Protein AF-O29737-F1 (afdb_monomer_lite)

Structure (mmCIF, N/CA/C/O backbone):
data_AF-O29737-F1
#
_entry.id   AF-O29737-F1
#
loop_
_atom_site.group_PDB
_atom_site.id
_atom_site.type_symbol
_atom_site.label_atom_id
_atom_site.label_alt_id
_atom_site.label_comp_id
_atom_site.label_asym_id
_atom_site.label_entity_id
_atom_site.label_seq_id
_atom_site.pdbx_PDB_ins_code
_atom_site.Cartn_x
_atom_site.Cartn_y
_atom_site.Cartn_z
_atom_site.occupancy
_atom_site.B_iso_or_equiv
_atom_site.auth_seq_id
_atom_site.auth_comp_id
_atom_site.auth_asym_id
_atom_site.auth_atom_id
_atom_site.pdbx_PDB_model_num
ATOM 1 N N . MET A 1 1 ? 21.926 26.097 -19.456 1.00 53.97 1 MET A N 1
ATOM 2 C CA . MET A 1 1 ? 20.798 25.223 -19.829 1.00 53.97 1 MET A CA 1
ATOM 3 C C . MET A 1 1 ? 20.930 24.004 -18.945 1.00 53.97 1 MET A C 1
ATOM 5 O O . MET A 1 1 ? 22.000 23.401 -18.976 1.00 53.97 1 MET A O 1
ATOM 9 N N . ASP A 1 2 ? 19.961 23.747 -18.070 1.00 65.62 2 ASP A N 1
ATOM 10 C CA . ASP A 1 2 ? 20.121 22.738 -17.022 1.00 65.62 2 ASP A CA 1
ATOM 11 C C . ASP A 1 2 ? 20.380 21.370 -17.647 1.00 65.62 2 ASP A C 1
ATOM 13 O O . ASP A 1 2 ? 19.587 20.861 -18.438 1.00 65.62 2 ASP A O 1
ATOM 17 N N . LYS A 1 3 ? 21.533 20.786 -17.317 1.00 85.12 3 LYS A N 1
ATOM 18 C CA . LYS A 1 3 ? 21.949 19.459 -17.779 1.00 85.12 3 LYS A CA 1
ATOM 19 C C . LYS A 1 3 ? 21.189 18.349 -17.045 1.00 85.12 3 LYS A C 1
ATOM 21 O O . LYS A 1 3 ? 21.749 17.279 -16.876 1.00 85.12 3 LYS A O 1
ATOM 26 N N . VAL A 1 4 ? 19.969 18.589 -16.560 1.00 89.25 4 VAL A N 1
ATOM 27 C CA . VAL A 1 4 ? 19.235 17.639 -15.714 1.00 89.25 4 VAL A CA 1
ATOM 28 C C . VAL A 1 4 ? 17.898 17.280 -16.356 1.00 89.25 4 VAL A C 1
ATOM 30 O O . VAL A 1 4 ? 17.121 18.163 -16.705 1.00 89.25 4 VAL A O 1
ATOM 33 N N . SER A 1 5 ? 17.633 15.986 -16.530 1.00 91.00 5 SER A N 1
ATOM 34 C CA . SER A 1 5 ? 16.359 15.440 -17.011 1.00 91.00 5 SER A CA 1
ATOM 35 C C . SER A 1 5 ? 15.707 14.621 -15.903 1.00 91.00 5 SER A C 1
ATOM 37 O O . SER A 1 5 ? 16.343 13.727 -15.354 1.00 91.00 5 SER A O 1
ATOM 39 N N . TYR A 1 6 ? 14.446 14.905 -15.589 1.00 90.94 6 TYR A N 1
ATOM 40 C CA . TYR A 1 6 ? 13.673 14.161 -14.592 1.00 90.94 6 TYR A CA 1
ATOM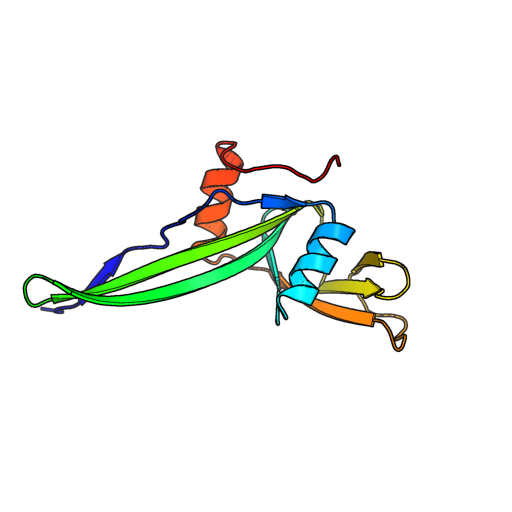 41 C C . TYR A 1 6 ? 12.648 13.268 -15.286 1.00 90.94 6 TYR A C 1
ATOM 43 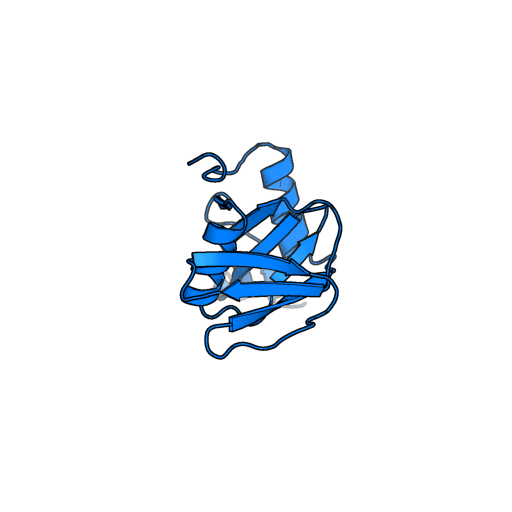O O . TYR A 1 6 ? 11.905 13.731 -16.152 1.00 90.94 6 TYR A O 1
ATOM 51 N N . ILE A 1 7 ? 12.600 11.999 -14.897 1.00 90.25 7 ILE A N 1
ATOM 52 C CA . ILE A 1 7 ? 11.677 10.996 -15.425 1.00 90.25 7 ILE A CA 1
ATOM 53 C C . ILE A 1 7 ? 10.957 10.354 -14.240 1.00 90.25 7 ILE A C 1
ATOM 55 O O . ILE A 1 7 ? 11.600 9.880 -13.312 1.00 90.25 7 ILE A O 1
ATOM 59 N N . GLY A 1 8 ? 9.627 10.306 -14.273 1.00 89.25 8 GLY A N 1
ATOM 60 C CA . GLY A 1 8 ? 8.837 9.578 -13.279 1.00 89.25 8 GLY A CA 1
ATOM 61 C C . GLY A 1 8 ? 7.657 10.364 -12.697 1.00 89.25 8 GLY A C 1
ATOM 62 O O . GLY A 1 8 ? 7.387 11.490 -13.132 1.00 89.25 8 GLY A O 1
ATOM 63 N N . PRO A 1 9 ? 6.919 9.754 -11.750 1.00 93.62 9 PRO A N 1
ATOM 64 C CA . PRO A 1 9 ? 7.166 8.419 -11.193 1.00 93.62 9 PRO A CA 1
ATOM 65 C C . PRO A 1 9 ? 6.849 7.293 -12.194 1.00 93.62 9 PRO A C 1
ATOM 67 O O . PRO A 1 9 ? 5.827 7.321 -12.889 1.00 93.62 9 PRO A O 1
ATOM 70 N N . VAL A 1 10 ? 7.742 6.308 -12.279 1.00 93.94 10 VAL A N 1
ATOM 71 C CA . VAL A 1 10 ? 7.554 5.055 -13.027 1.00 93.94 10 VAL A CA 1
ATOM 72 C C . VAL A 1 10 ? 7.164 3.964 -12.037 1.00 93.94 10 VAL A C 1
ATOM 74 O O . VAL A 1 10 ? 7.744 3.901 -10.965 1.00 93.94 10 VAL A O 1
ATOM 77 N N . ILE A 1 11 ? 6.198 3.115 -12.377 1.00 94.75 11 ILE A N 1
ATOM 78 C CA . ILE A 1 11 ? 5.802 1.971 -11.545 1.00 94.75 11 ILE A CA 1
ATOM 79 C C . ILE A 1 11 ? 6.388 0.709 -12.171 1.00 94.75 11 ILE A C 1
ATOM 81 O O . ILE A 1 11 ? 6.172 0.495 -13.366 1.00 94.75 11 ILE A O 1
ATOM 85 N N . LEU A 1 12 ? 7.132 -0.079 -11.391 1.00 92.81 12 LEU A N 1
ATOM 86 C CA . LEU A 1 12 ? 7.679 -1.357 -11.853 1.00 92.81 12 LEU A CA 1
ATOM 87 C C . LEU A 1 12 ? 6.622 -2.456 -11.911 1.00 92.81 12 LEU A C 1
ATOM 89 O O . LEU A 1 12 ? 6.490 -3.106 -12.945 1.00 92.81 12 LEU A O 1
ATOM 93 N N . ASP A 1 13 ? 5.861 -2.611 -10.830 1.00 93.75 13 ASP A N 1
ATOM 94 C CA . ASP A 1 13 ? 4.925 -3.716 -10.644 1.00 93.75 13 ASP A CA 1
ATOM 95 C C . ASP A 1 13 ? 3.506 -3.228 -10.349 1.00 93.75 13 ASP A C 1
ATOM 97 O O . ASP A 1 13 ? 3.288 -2.134 -9.828 1.00 93.75 13 ASP A O 1
ATOM 101 N N . GLU A 1 14 ? 2.519 -4.056 -10.690 1.00 96.19 14 GLU A N 1
ATOM 102 C CA . GLU A 1 14 ? 1.119 -3.761 -10.388 1.00 96.19 14 GLU A CA 1
ATOM 103 C C . GLU A 1 14 ? 0.892 -3.638 -8.872 1.00 96.19 14 GLU A C 1
ATOM 105 O O . GLU A 1 14 ? 1.351 -4.519 -8.133 1.00 96.19 14 GLU A O 1
ATOM 110 N N . PRO A 1 15 ? 0.126 -2.625 -8.417 1.00 97.56 15 PRO A N 1
ATOM 111 C CA . PRO A 1 15 ? -0.273 -2.490 -7.027 1.00 97.56 15 PRO A CA 1
ATOM 112 C C . PRO A 1 15 ? -0.969 -3.742 -6.508 1.00 97.56 15 PRO A C 1
ATOM 114 O O . PRO A 1 15 ? -1.778 -4.352 -7.211 1.00 97.56 15 PRO A O 1
ATOM 117 N N . GLU A 1 16 ? -0.690 -4.096 -5.260 1.00 98.06 16 GLU A N 1
ATOM 118 C CA . GLU A 1 16 ? -1.289 -5.260 -4.608 1.00 98.06 16 GLU A CA 1
ATOM 119 C C . GLU A 1 16 ? -2.329 -4.827 -3.564 1.00 98.06 16 GLU A C 1
ATOM 121 O O . GLU A 1 16 ? -2.028 -4.076 -2.638 1.00 98.06 16 GLU A O 1
ATOM 126 N N . GLU A 1 17 ? -3.575 -5.278 -3.709 1.00 98.38 17 GLU A N 1
ATOM 127 C CA . GLU A 1 17 ? -4.648 -5.030 -2.744 1.00 98.38 17 GLU A CA 1
ATOM 128 C C . GLU A 1 17 ? -4.716 -6.149 -1.706 1.00 98.38 17 GLU A C 1
ATOM 130 O O . GLU A 1 17 ? -4.846 -7.323 -2.058 1.00 98.38 17 GLU A O 1
ATOM 135 N N . PHE A 1 18 ? -4.751 -5.777 -0.429 1.00 98.25 18 PHE A N 1
ATOM 136 C CA . PHE A 1 18 ? -4.882 -6.704 0.690 1.00 98.25 18 PHE A CA 1
ATOM 137 C C . PHE A 1 18 ? -6.049 -6.343 1.615 1.00 98.25 18 PHE A C 1
ATOM 139 O O . PHE A 1 18 ? -6.517 -5.199 1.670 1.00 98.25 18 PHE A O 1
ATOM 146 N N . SER A 1 19 ? -6.504 -7.334 2.388 1.00 97.56 19 SER A N 1
ATOM 147 C CA . SER A 1 19 ? -7.378 -7.086 3.538 1.00 97.56 19 SER A CA 1
ATOM 148 C C . SER A 1 19 ? -6.631 -6.245 4.583 1.00 97.56 19 SER A C 1
ATOM 150 O O . SER A 1 19 ? -5.402 -6.205 4.586 1.00 97.56 19 SER A O 1
ATOM 152 N N . LEU A 1 20 ? -7.348 -5.557 5.476 1.00 97.88 20 LEU A N 1
ATOM 153 C CA . LEU A 1 20 ? -6.714 -4.644 6.437 1.00 97.88 20 LEU A CA 1
ATOM 154 C C . LEU A 1 20 ? -5.672 -5.346 7.325 1.00 97.88 20 LEU A C 1
ATOM 156 O O . LEU A 1 20 ? -4.590 -4.800 7.523 1.00 97.88 20 LEU A O 1
ATOM 160 N N . SER A 1 21 ? -5.984 -6.539 7.843 1.00 96.38 21 SER A N 1
ATOM 161 C CA . SER A 1 21 ? -5.054 -7.305 8.685 1.00 96.38 21 SER A CA 1
ATOM 162 C C . SER A 1 21 ? -3.809 -7.726 7.908 1.00 96.38 21 SER A C 1
ATOM 164 O O . SER A 1 21 ? -2.696 -7.509 8.376 1.00 96.38 21 SER A O 1
ATOM 166 N N . GLU A 1 22 ? -3.988 -8.251 6.693 1.00 97.25 22 GLU A N 1
ATOM 167 C CA . GLU A 1 22 ? -2.882 -8.693 5.841 1.00 97.25 22 GLU A CA 1
ATOM 168 C C . GLU A 1 22 ? -1.988 -7.519 5.418 1.00 97.25 22 GLU A C 1
ATOM 170 O O . GLU A 1 22 ? -0.763 -7.589 5.514 1.00 97.25 22 GLU A O 1
ATOM 175 N N . PHE A 1 23 ? -2.609 -6.405 5.028 1.00 98.25 23 PHE A N 1
ATOM 176 C CA . PHE A 1 23 ? -1.921 -5.160 4.715 1.00 98.25 23 PHE A CA 1
ATOM 177 C C . PHE A 1 23 ? -1.100 -4.670 5.910 1.00 98.25 23 PHE A C 1
ATOM 179 O O . PHE A 1 23 ? 0.088 -4.394 5.774 1.00 98.25 23 PHE A O 1
ATOM 186 N N . ALA A 1 24 ? -1.711 -4.592 7.095 1.00 98.00 24 ALA A N 1
ATOM 187 C CA . ALA A 1 24 ? -1.029 -4.142 8.301 1.00 98.00 24 ALA A CA 1
ATOM 188 C C . ALA A 1 24 ? 0.153 -5.050 8.659 1.00 98.00 24 ALA A C 1
ATOM 190 O O . ALA A 1 24 ? 1.236 -4.547 8.946 1.00 98.00 24 ALA A O 1
ATOM 191 N N . ARG A 1 25 ? -0.021 -6.373 8.574 1.00 96.62 25 ARG A N 1
ATOM 192 C CA . ARG A 1 25 ? 1.042 -7.349 8.825 1.00 96.62 25 ARG A CA 1
ATOM 193 C C . ARG A 1 25 ? 2.239 -7.147 7.898 1.00 96.62 25 ARG A C 1
ATOM 195 O O . ARG A 1 25 ? 3.373 -7.117 8.372 1.00 96.62 25 ARG A O 1
ATOM 202 N N . GLN A 1 26 ? 2.001 -6.975 6.598 1.00 96.69 26 GLN A N 1
ATOM 203 C CA . GLN A 1 26 ? 3.069 -6.718 5.627 1.00 96.69 26 GLN A CA 1
ATOM 204 C C . GLN A 1 26 ? 3.782 -5.400 5.900 1.00 96.69 26 GLN A C 1
ATOM 206 O O . GLN A 1 26 ? 5.004 -5.356 5.942 1.00 96.69 26 GLN A O 1
ATOM 211 N N . VAL A 1 27 ? 3.023 -4.336 6.142 1.00 97.56 27 VAL A N 1
ATOM 212 C CA . VAL A 1 27 ? 3.568 -3.007 6.427 1.00 97.56 27 VAL A CA 1
ATOM 213 C C . VAL A 1 27 ? 4.434 -3.015 7.693 1.00 97.56 27 VAL A C 1
ATOM 215 O O . VAL A 1 27 ? 5.483 -2.374 7.716 1.00 97.56 27 VAL A O 1
ATOM 218 N N . VAL A 1 28 ? 4.039 -3.768 8.726 1.00 97.00 28 VAL A N 1
ATOM 219 C CA . VAL A 1 28 ? 4.865 -3.989 9.924 1.00 97.00 28 VAL A CA 1
ATOM 220 C C . VAL A 1 28 ? 6.126 -4.786 9.588 1.00 97.00 28 VAL A C 1
ATOM 222 O O . VAL A 1 28 ? 7.209 -4.407 10.023 1.00 97.00 28 VAL A O 1
ATOM 225 N N . ALA A 1 29 ? 6.012 -5.861 8.802 1.00 96.12 29 ALA A N 1
ATOM 226 C CA . ALA A 1 29 ? 7.158 -6.677 8.392 1.00 96.12 29 ALA A CA 1
ATOM 227 C C . ALA A 1 29 ? 8.174 -5.904 7.530 1.00 96.12 29 ALA A C 1
ATOM 229 O O . ALA A 1 29 ? 9.360 -6.220 7.554 1.00 96.12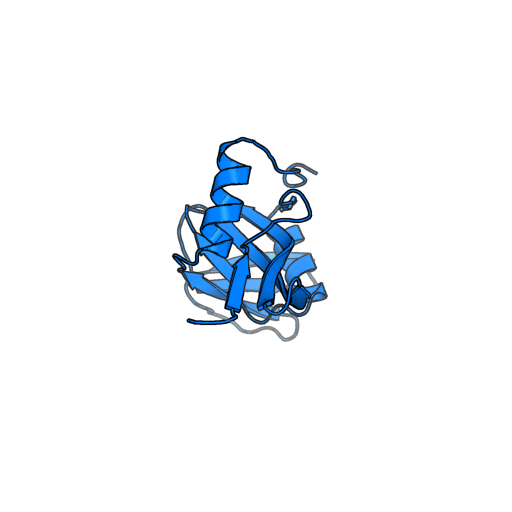 29 ALA A O 1
ATOM 230 N N . MET A 1 30 ? 7.711 -4.891 6.797 1.00 96.00 30 MET A N 1
ATOM 231 C CA . MET A 1 30 ? 8.535 -3.980 5.996 1.00 96.00 30 MET A CA 1
ATOM 232 C C . MET A 1 30 ? 8.989 -2.737 6.778 1.00 96.00 30 MET A C 1
ATOM 234 O O . MET A 1 30 ? 9.559 -1.824 6.192 1.00 96.00 30 MET A O 1
ATOM 238 N N . GLU A 1 31 ? 8.729 -2.688 8.090 1.00 95.00 31 GLU A N 1
ATOM 239 C CA . GLU A 1 31 ? 9.130 -1.597 8.988 1.00 95.00 31 GLU A CA 1
ATOM 240 C C . GLU A 1 31 ? 8.666 -0.205 8.520 1.00 95.00 31 GLU A C 1
ATOM 242 O O . GLU A 1 31 ? 9.364 0.798 8.677 1.00 95.00 31 GLU A O 1
ATOM 247 N N . ALA A 1 32 ? 7.465 -0.114 7.942 1.00 95.69 32 ALA A N 1
ATOM 248 C CA . ALA A 1 32 ? 6.986 1.147 7.397 1.00 95.69 32 ALA A CA 1
ATOM 249 C C . ALA A 1 32 ? 6.808 2.222 8.481 1.00 95.69 32 ALA A C 1
ATOM 251 O O . ALA A 1 32 ? 6.036 2.073 9.430 1.00 95.69 32 ALA A O 1
ATOM 252 N N . GLU A 1 33 ? 7.445 3.373 8.280 1.00 95.31 33 GLU A N 1
ATOM 253 C CA . GLU A 1 33 ? 7.353 4.501 9.213 1.00 95.31 33 GLU A CA 1
ATOM 254 C C . GLU A 1 33 ? 6.007 5.235 9.141 1.00 95.31 33 GLU A C 1
ATOM 256 O O . GLU A 1 33 ? 5.578 5.875 10.103 1.00 95.31 33 GLU A O 1
ATOM 261 N N . ARG A 1 34 ? 5.363 5.210 7.969 1.00 96.50 34 ARG A N 1
ATOM 262 C CA . ARG A 1 34 ? 4.108 5.912 7.686 1.00 96.50 34 ARG A CA 1
ATOM 263 C C . ARG A 1 34 ? 3.410 5.342 6.467 1.00 96.50 34 ARG A C 1
ATOM 265 O O . ARG A 1 34 ? 4.030 4.764 5.580 1.00 96.50 34 ARG A O 1
ATOM 272 N N . LEU A 1 35 ? 2.119 5.617 6.403 1.00 98.19 35 LEU A N 1
ATOM 273 C CA . LEU A 1 35 ? 1.241 5.246 5.310 1.00 98.19 35 LEU A CA 1
ATOM 274 C C . LEU A 1 35 ? 0.529 6.464 4.747 1.00 98.19 35 LEU A C 1
ATOM 276 O O . LEU A 1 35 ? 0.439 7.520 5.380 1.00 98.19 35 LEU A O 1
ATOM 280 N N . TYR A 1 36 ? -0.025 6.295 3.557 1.00 98.06 36 TYR A N 1
ATOM 281 C CA . TYR A 1 36 ? -0.611 7.381 2.794 1.00 98.06 36 TYR A CA 1
ATOM 282 C C . TYR A 1 36 ? -2.076 7.109 2.497 1.00 98.06 36 TYR A C 1
ATOM 284 O O . TYR A 1 36 ? -2.409 6.083 1.924 1.00 98.06 36 TYR A O 1
ATOM 292 N N . TYR A 1 37 ? -2.960 8.033 2.850 1.00 98.50 37 TYR A N 1
ATOM 293 C CA . TYR A 1 37 ? -4.378 7.945 2.526 1.00 98.50 37 TYR A CA 1
ATOM 294 C C . TYR A 1 37 ? -4.720 8.788 1.298 1.00 98.50 37 TYR A C 1
ATOM 296 O O . TYR A 1 37 ? -4.411 9.985 1.249 1.00 98.50 37 TYR A O 1
ATOM 304 N N . SER A 1 38 ? -5.445 8.180 0.359 1.00 97.81 38 SER A N 1
ATOM 305 C CA . SER A 1 38 ? -6.062 8.841 -0.795 1.00 97.81 38 SER A CA 1
ATOM 306 C C . SER A 1 38 ? -7.289 8.051 -1.266 1.00 97.81 38 SER A C 1
ATOM 308 O O . SER A 1 38 ? -7.290 6.827 -1.232 1.00 97.81 38 SER A O 1
ATOM 310 N N . ASN A 1 39 ? -8.358 8.756 -1.656 1.00 95.81 39 ASN A N 1
ATOM 311 C CA . ASN A 1 39 ? -9.597 8.201 -2.235 1.00 95.81 39 ASN A CA 1
ATOM 312 C C . ASN A 1 39 ? -10.154 6.935 -1.552 1.00 95.81 39 ASN A C 1
ATOM 314 O O . ASN A 1 39 ? -10.593 5.995 -2.212 1.00 95.81 39 ASN A O 1
ATOM 318 N N . GLY A 1 40 ? -10.154 6.919 -0.219 1.00 97.38 40 GLY A N 1
ATOM 319 C CA . GLY A 1 40 ? -10.688 5.815 0.578 1.00 97.38 40 GLY A CA 1
ATOM 320 C C . GLY A 1 40 ? -9.813 4.569 0.639 1.00 97.38 40 GLY A C 1
ATOM 321 O O . GLY A 1 40 ? -10.278 3.513 1.072 1.00 97.38 40 GLY A O 1
ATOM 322 N N . ARG A 1 41 ? -8.546 4.702 0.251 1.00 98.00 41 ARG A N 1
ATOM 323 C CA . ARG A 1 41 ? -7.511 3.678 0.343 1.00 98.00 41 ARG A CA 1
ATOM 324 C C . ARG A 1 41 ? -6.343 4.174 1.178 1.00 98.00 41 ARG A C 1
ATOM 326 O O . ARG A 1 41 ? -6.081 5.377 1.253 1.00 98.00 41 ARG A O 1
ATOM 333 N N . ILE A 1 42 ? -5.643 3.225 1.7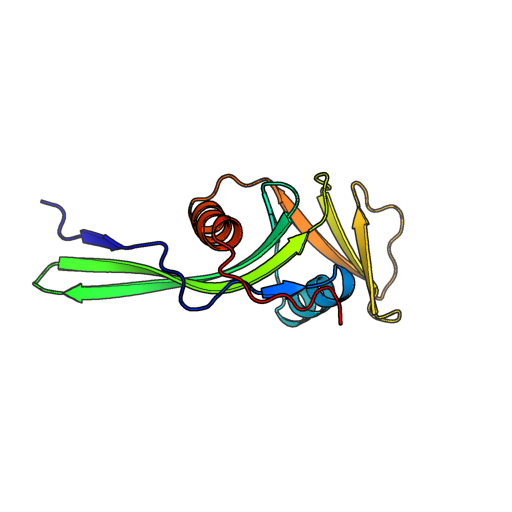83 1.00 98.25 42 ILE A N 1
ATOM 334 C CA . ILE A 1 42 ? -4.348 3.435 2.420 1.00 98.25 42 ILE A CA 1
ATOM 335 C C . ILE A 1 42 ? -3.304 2.721 1.581 1.00 98.25 42 ILE A C 1
ATOM 337 O O . ILE A 1 42 ? -3.515 1.578 1.194 1.00 98.25 42 ILE A O 1
ATOM 341 N N . PHE A 1 43 ? -2.195 3.398 1.331 1.00 98.19 43 PHE A N 1
ATOM 342 C CA . PHE A 1 43 ? -1.101 2.939 0.499 1.00 98.19 43 PHE A CA 1
ATOM 343 C C . PHE A 1 43 ? 0.171 2.819 1.321 1.00 98.19 43 PHE A C 1
ATOM 345 O O . PHE A 1 43 ? 0.522 3.724 2.089 1.00 98.19 43 PHE A O 1
ATOM 352 N N . PHE A 1 44 ? 0.877 1.727 1.079 1.00 97.94 44 PHE A N 1
ATOM 353 C CA . PHE A 1 44 ? 2.296 1.599 1.335 1.00 97.94 44 PHE A CA 1
ATOM 354 C C . PHE A 1 44 ? 3.032 1.688 -0.006 1.00 97.94 44 PHE A C 1
ATOM 356 O O . PHE A 1 44 ? 2.589 1.130 -1.016 1.00 97.94 44 PHE A O 1
ATOM 363 N N . ILE A 1 45 ? 4.112 2.464 -0.035 1.00 96.00 45 ILE A N 1
ATOM 364 C CA . ILE A 1 45 ? 4.900 2.712 -1.242 1.00 96.00 45 ILE A CA 1
ATOM 365 C C . ILE A 1 45 ? 6.366 2.625 -0.864 1.00 96.00 45 ILE A C 1
ATOM 367 O O . ILE A 1 45 ? 6.830 3.399 -0.027 1.00 96.00 45 ILE A O 1
ATOM 371 N N . GLU A 1 46 ? 7.086 1.761 -1.562 1.00 94.81 46 GLU A N 1
ATOM 372 C CA . GLU A 1 46 ? 8.532 1.846 -1.674 1.00 94.81 46 GLU A CA 1
ATOM 373 C C . GLU A 1 46 ? 8.878 2.522 -2.991 1.00 94.81 46 GLU A C 1
ATOM 375 O O . GLU A 1 46 ? 8.323 2.213 -4.053 1.00 94.81 46 GLU A O 1
ATOM 380 N N . TYR A 1 47 ? 9.781 3.488 -2.916 1.00 93.69 47 TYR A N 1
ATOM 381 C CA . TYR A 1 47 ? 10.279 4.149 -4.100 1.00 93.69 47 TYR A CA 1
ATOM 382 C C . TYR A 1 47 ? 11.7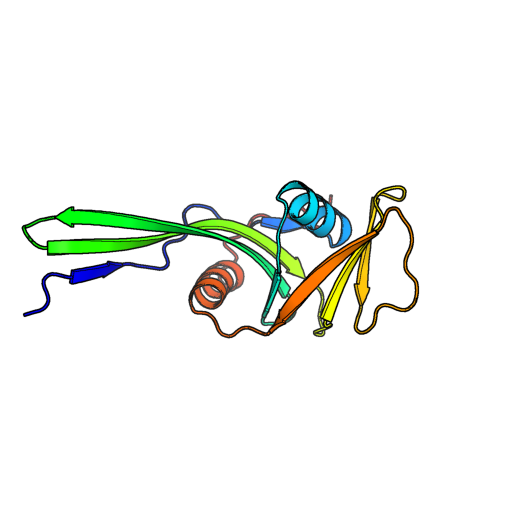61 4.454 -3.964 1.00 93.69 47 TYR A C 1
ATOM 384 O O . TYR A 1 47 ? 12.250 4.800 -2.891 1.00 93.69 47 TYR A O 1
ATOM 392 N N . ASP A 1 48 ? 12.442 4.395 -5.099 1.00 93.75 48 ASP A N 1
ATOM 393 C CA . ASP A 1 48 ? 13.843 4.734 -5.246 1.00 93.75 48 ASP A CA 1
ATOM 394 C C . ASP A 1 48 ? 14.026 5.876 -6.239 1.00 93.75 48 ASP A C 1
ATOM 396 O O . ASP A 1 48 ? 13.193 6.153 -7.107 1.00 93.75 48 ASP A O 1
ATOM 400 N N . THR A 1 49 ? 15.164 6.554 -6.115 1.00 93.69 49 THR A N 1
ATOM 401 C CA . THR A 1 49 ? 15.620 7.532 -7.100 1.00 93.69 49 THR A CA 1
ATOM 402 C C . THR A 1 49 ? 16.933 7.067 -7.704 1.00 93.69 49 THR A C 1
ATOM 404 O O . THR A 1 49 ? 17.986 7.112 -7.067 1.00 93.69 49 THR A O 1
ATOM 407 N N . ILE A 1 50 ? 16.884 6.654 -8.966 1.00 92.75 50 ILE A N 1
ATOM 408 C CA . ILE A 1 50 ? 18.067 6.274 -9.733 1.00 92.75 50 ILE A CA 1
ATOM 409 C C . ILE A 1 50 ? 18.574 7.513 -10.459 1.00 92.75 50 ILE A C 1
ATOM 411 O O . ILE A 1 50 ? 17.795 8.288 -11.007 1.00 92.75 50 ILE A O 1
ATOM 415 N N . HIS A 1 51 ? 19.886 7.709 -10.492 1.00 92.75 51 HIS A N 1
ATOM 416 C CA . HIS A 1 51 ? 20.486 8.801 -11.242 1.00 92.75 51 HIS A CA 1
ATOM 417 C C . HIS A 1 51 ? 21.697 8.324 -12.037 1.00 92.75 51 HIS A C 1
ATOM 419 O O . HIS A 1 51 ? 22.410 7.410 -11.629 1.00 92.75 51 HIS A O 1
ATOM 425 N N . GLY A 1 52 ? 21.930 8.944 -13.189 1.00 92.69 52 GLY A N 1
ATOM 426 C CA . GLY A 1 52 ? 23.037 8.595 -14.076 1.00 92.69 52 GLY A CA 1
ATOM 427 C C . GLY A 1 52 ? 23.313 9.682 -15.103 1.00 92.69 52 GLY A C 1
ATOM 428 O O . GLY A 1 52 ? 22.546 10.633 -15.225 1.00 92.69 52 GLY A O 1
ATOM 429 N N . ILE A 1 53 ? 24.415 9.560 -15.840 1.00 92.25 53 ILE A N 1
ATOM 430 C CA . ILE A 1 53 ? 24.737 10.469 -16.946 1.00 92.25 53 ILE A CA 1
ATOM 431 C C . ILE A 1 53 ? 24.369 9.775 -18.260 1.00 92.25 53 ILE A C 1
ATOM 433 O O . ILE A 1 53 ? 24.899 8.706 -18.556 1.00 92.25 53 ILE A O 1
ATOM 437 N N . LEU A 1 54 ? 23.486 10.390 -19.045 1.00 90.00 54 LEU A N 1
ATOM 438 C CA . LEU A 1 54 ? 23.121 9.975 -20.400 1.00 90.00 54 LEU A CA 1
ATOM 439 C C . LEU A 1 54 ? 23.273 11.178 -21.335 1.00 90.00 54 LEU A C 1
ATOM 441 O O . LEU A 1 54 ? 22.744 12.247 -21.037 1.00 90.00 54 LEU A O 1
ATOM 445 N N . ASP A 1 55 ? 23.994 11.019 -22.445 1.00 89.38 55 ASP A N 1
ATOM 446 C CA . ASP A 1 55 ? 24.209 12.070 -23.455 1.00 89.38 55 ASP A CA 1
ATOM 447 C C . ASP A 1 55 ? 24.636 13.429 -22.856 1.00 89.38 55 ASP A C 1
ATOM 449 O O . ASP A 1 55 ? 24.056 14.479 -23.144 1.00 89.38 55 ASP A O 1
ATOM 453 N N . ASP A 1 56 ? 25.629 13.403 -21.958 1.00 89.06 56 ASP A N 1
ATOM 454 C CA . ASP A 1 56 ? 26.144 14.564 -21.211 1.00 89.06 56 ASP A CA 1
ATOM 455 C C . ASP A 1 56 ? 25.113 15.296 -20.324 1.00 89.06 56 ASP A C 1
ATOM 457 O O . ASP A 1 56 ? 25.334 16.443 -19.904 1.00 89.06 56 ASP A O 1
ATOM 461 N N . ARG A 1 57 ? 23.994 14.636 -20.001 1.00 91.06 57 ARG A N 1
ATOM 462 C CA . ARG A 1 57 ? 22.955 15.112 -19.079 1.00 91.06 57 ARG A CA 1
ATOM 463 C C . ARG A 1 57 ? 22.833 14.177 -17.879 1.00 91.06 57 ARG A C 1
ATOM 465 O O . ARG A 1 57 ? 22.827 12.962 -18.025 1.00 91.06 57 ARG A O 1
ATOM 472 N N . LEU A 1 58 ? 22.689 14.745 -16.689 1.00 93.06 58 LEU A N 1
ATOM 473 C CA . LEU A 1 58 ? 22.229 14.035 -15.504 1.00 93.06 58 LEU A CA 1
ATOM 474 C C . LEU A 1 58 ? 20.758 13.651 -15.705 1.00 93.06 58 LEU A C 1
ATOM 476 O O . LEU A 1 58 ? 19.908 14.514 -15.898 1.00 93.06 58 LEU A O 1
ATOM 480 N N . VAL A 1 59 ? 20.442 12.369 -15.658 1.00 94.50 59 VAL A N 1
ATOM 481 C CA . VAL A 1 59 ? 19.073 11.858 -15.654 1.00 94.50 59 VAL A CA 1
ATOM 482 C C . VAL A 1 59 ? 18.760 11.387 -14.246 1.00 94.50 59 VAL A C 1
ATOM 484 O O . VAL A 1 59 ? 19.565 10.685 -13.643 1.00 94.50 59 VAL A O 1
ATOM 487 N N . ILE A 1 60 ? 17.602 11.780 -13.731 1.00 94.06 60 ILE A N 1
ATOM 488 C CA . ILE A 1 60 ? 17.067 11.344 -12.446 1.00 94.06 60 ILE A CA 1
ATOM 489 C C . ILE A 1 60 ? 15.741 10.648 -12.731 1.00 94.06 60 ILE A C 1
ATOM 491 O O . ILE A 1 60 ? 14.846 11.239 -13.337 1.00 94.06 60 ILE A O 1
ATOM 495 N N . VAL A 1 61 ? 15.631 9.390 -12.319 1.00 94.25 61 VAL A N 1
ATOM 496 C CA . VAL A 1 61 ? 14.454 8.546 -12.501 1.00 94.25 61 VAL A CA 1
ATOM 497 C C . VAL A 1 61 ? 13.867 8.214 -11.139 1.00 94.25 61 VAL A C 1
ATOM 499 O O . VAL A 1 61 ? 14.547 7.630 -10.301 1.00 94.25 61 VAL A O 1
ATOM 502 N N . GLU A 1 62 ? 12.604 8.564 -10.932 1.00 95.56 62 GLU A N 1
ATOM 503 C CA . GLU A 1 62 ? 11.836 8.160 -9.755 1.00 95.56 62 GLU A CA 1
ATOM 504 C C . GLU A 1 62 ? 11.074 6.873 -10.053 1.00 95.56 62 GLU A C 1
ATOM 506 O O . GLU A 1 62 ? 10.285 6.813 -11.004 1.00 95.56 62 GLU A O 1
ATOM 511 N N . LEU A 1 63 ? 11.305 5.854 -9.234 1.00 95.31 63 LEU A N 1
ATOM 512 C CA . LEU A 1 63 ? 10.816 4.503 -9.448 1.00 95.31 63 LEU A CA 1
ATOM 513 C C . LEU A 1 63 ? 10.028 4.027 -8.236 1.00 95.31 63 LEU A C 1
ATOM 515 O O . LEU A 1 63 ? 10.581 3.951 -7.152 1.00 95.31 63 LEU A O 1
ATOM 519 N N . ILE A 1 64 ? 8.763 3.676 -8.422 1.00 96.19 64 ILE A N 1
ATOM 520 C CA . ILE A 1 64 ? 7.980 2.922 -7.445 1.00 96.19 64 ILE A CA 1
ATOM 521 C C . ILE A 1 64 ? 8.355 1.459 -7.628 1.00 96.19 64 ILE A C 1
ATOM 523 O O . ILE A 1 64 ? 8.019 0.855 -8.652 1.00 96.19 64 ILE A O 1
ATOM 527 N N . THR A 1 65 ? 9.106 0.937 -6.665 1.00 95.56 65 THR A N 1
ATOM 528 C CA . THR A 1 65 ? 9.633 -0.430 -6.676 1.00 95.56 65 THR A CA 1
ATOM 529 C C . THR A 1 65 ? 8.608 -1.422 -6.159 1.00 95.56 65 THR A C 1
ATOM 531 O O . THR A 1 65 ? 8.504 -2.517 -6.694 1.00 95.56 65 THR A O 1
ATOM 534 N N . TYR A 1 66 ? 7.808 -1.016 -5.177 1.00 96.12 66 TYR A N 1
ATOM 535 C CA . TYR A 1 66 ? 6.721 -1.816 -4.642 1.00 96.12 66 TYR A CA 1
ATOM 536 C C . TYR A 1 66 ? 5.595 -0.914 -4.149 1.00 96.12 66 TYR A C 1
ATOM 538 O O . TYR A 1 66 ? 5.819 0.175 -3.614 1.00 96.12 66 TYR A O 1
ATOM 546 N N . THR A 1 67 ? 4.356 -1.362 -4.326 1.00 96.88 67 THR A N 1
ATOM 547 C CA . THR A 1 67 ? 3.206 -0.691 -3.732 1.00 96.88 67 THR A CA 1
ATOM 548 C C . THR A 1 67 ? 2.103 -1.678 -3.404 1.00 96.88 67 THR A C 1
ATOM 550 O O . THR A 1 67 ? 1.714 -2.515 -4.219 1.00 96.88 67 THR A O 1
ATOM 553 N N . SER A 1 68 ? 1.566 -1.531 -2.200 1.00 97.81 68 SER A N 1
ATOM 554 C CA . SER A 1 68 ? 0.388 -2.250 -1.747 1.00 97.81 68 SER A CA 1
ATOM 555 C C . SER A 1 68 ? -0.629 -1.282 -1.167 1.00 97.81 68 SER A C 1
ATOM 557 O O . SER A 1 68 ? -0.305 -0.154 -0.773 1.00 97.81 68 SER A O 1
ATOM 559 N N . PHE A 1 69 ? -1.889 -1.699 -1.135 1.00 98.31 69 PHE A N 1
ATOM 560 C CA . PHE A 1 69 ? -2.960 -0.888 -0.590 1.00 98.31 69 PHE A CA 1
ATOM 561 C C . PHE A 1 69 ? -4.058 -1.715 0.067 1.00 98.31 69 PHE A C 1
ATOM 563 O O . PHE A 1 69 ? -4.206 -2.914 -0.158 1.00 98.31 69 PHE A O 1
ATOM 570 N N . THR A 1 70 ? -4.871 -1.038 0.869 1.00 98.38 70 THR A N 1
ATOM 571 C CA . THR A 1 70 ? -6.117 -1.585 1.399 1.00 98.38 70 THR A CA 1
ATOM 572 C C . THR A 1 70 ? -7.221 -0.537 1.348 1.00 98.38 70 THR A C 1
ATOM 574 O O . THR A 1 70 ? -6.977 0.664 1.516 1.00 98.38 70 THR A O 1
ATOM 577 N N . THR A 1 71 ? -8.447 -0.975 1.074 1.00 97.56 71 THR A N 1
ATOM 578 C CA . THR A 1 71 ? -9.622 -0.101 1.006 1.00 97.56 71 THR A CA 1
ATOM 579 C C . THR A 1 71 ? -10.231 0.058 2.399 1.00 97.56 71 THR A C 1
ATOM 581 O O . THR A 1 71 ? -10.585 -0.922 3.046 1.00 97.56 71 THR A O 1
ATOM 584 N N . VAL A 1 72 ? -10.387 1.302 2.857 1.00 97.56 72 VAL A N 1
ATOM 585 C CA . VAL A 1 72 ? -10.825 1.628 4.230 1.00 97.56 72 VAL A CA 1
ATOM 586 C C . VAL A 1 72 ? -12.004 2.598 4.310 1.00 97.56 72 VAL A C 1
ATOM 588 O O . VAL A 1 72 ? -12.561 2.811 5.386 1.00 97.56 72 VAL A O 1
ATOM 591 N N . GLY A 1 73 ? -12.406 3.198 3.188 1.00 96.12 73 GLY A N 1
ATOM 592 C CA . GLY A 1 73 ? -13.513 4.149 3.154 1.00 96.12 73 GLY A CA 1
ATOM 593 C C . GLY A 1 73 ? -13.112 5.521 3.691 1.00 96.12 73 GLY A C 1
ATOM 594 O O . GLY A 1 73 ? -12.531 6.312 2.963 1.00 96.12 73 GLY A O 1
ATOM 595 N N . GLU A 1 74 ? -13.455 5.848 4.933 1.00 97.12 74 GLU A N 1
ATOM 596 C CA . GLU A 1 74 ? -13.186 7.179 5.489 1.00 97.12 74 GLU A CA 1
ATOM 597 C C . GLU A 1 74 ? -11.813 7.266 6.151 1.00 97.12 74 GLU A C 1
ATOM 599 O O . GLU A 1 74 ? -11.382 6.347 6.840 1.00 97.12 74 GLU A O 1
ATOM 604 N N . TYR A 1 75 ? -11.154 8.413 5.989 1.00 98.12 75 TYR A N 1
ATOM 605 C CA . TYR A 1 75 ? -9.872 8.696 6.627 1.00 98.12 75 TYR A CA 1
ATOM 606 C C . TYR A 1 75 ? -9.947 8.627 8.154 1.00 98.12 75 TYR A C 1
ATOM 608 O O . TYR A 1 75 ? -10.833 9.210 8.779 1.00 98.12 75 TYR A O 1
ATOM 616 N N . ARG A 1 76 ? -8.915 8.008 8.717 1.00 98.38 76 ARG A N 1
ATOM 617 C CA . ARG A 1 76 ? -8.528 7.981 10.122 1.00 98.38 76 ARG A CA 1
ATOM 618 C C . ARG A 1 76 ? -7.003 8.114 10.239 1.00 98.38 76 ARG A C 1
ATOM 620 O O . ARG A 1 76 ? -6.279 7.985 9.251 1.00 98.38 76 ARG A O 1
ATOM 627 N N . ASN A 1 77 ? -6.508 8.370 11.444 1.00 97.81 77 ASN A N 1
ATOM 628 C CA . ASN A 1 77 ? -5.112 8.772 11.653 1.00 97.81 77 ASN A CA 1
ATOM 629 C C . ASN A 1 77 ? -4.116 7.610 11.808 1.00 97.81 77 ASN A C 1
ATOM 631 O O . ASN A 1 77 ? -2.923 7.823 11.605 1.00 97.81 77 ASN A O 1
ATOM 635 N N . TRP A 1 78 ? -4.566 6.411 12.191 1.00 98.00 78 TRP A N 1
ATOM 636 C CA . TRP A 1 78 ? -3.660 5.338 12.619 1.00 98.00 78 TRP A CA 1
ATOM 637 C C . TRP A 1 78 ? -4.136 3.966 12.162 1.00 98.00 78 TRP A C 1
ATOM 639 O O . TRP A 1 78 ? -5.312 3.649 12.328 1.00 98.00 78 TRP A O 1
ATOM 649 N N . ILE A 1 79 ? -3.217 3.133 11.676 1.00 97.56 79 ILE A N 1
ATOM 650 C CA . ILE A 1 79 ? -3.389 1.678 11.716 1.00 97.56 79 ILE A CA 1
ATOM 651 C C . ILE A 1 79 ? -2.755 1.170 13.008 1.00 97.56 79 ILE A C 1
ATOM 653 O O . ILE A 1 79 ? -1.630 1.536 13.343 1.00 97.56 79 ILE A O 1
ATOM 657 N N . VAL A 1 80 ? -3.489 0.332 13.727 1.00 96.69 80 VAL A N 1
ATOM 658 C CA . VAL A 1 80 ? -3.024 -0.383 14.908 1.00 96.69 80 VAL A CA 1
ATOM 659 C C . VAL A 1 80 ? -3.018 -1.864 14.576 1.00 96.69 80 VAL A C 1
ATOM 661 O O . VAL A 1 80 ? -4.071 -2.426 14.297 1.00 96.69 80 VAL A O 1
ATOM 664 N N . TYR A 1 81 ? -1.844 -2.480 14.604 1.00 96.88 81 TYR A N 1
ATOM 665 C CA . TYR A 1 81 ? -1.666 -3.915 14.416 1.00 96.88 81 TYR A CA 1
ATOM 666 C C . TYR A 1 81 ? -1.426 -4.594 15.767 1.00 96.88 81 TYR A C 1
ATOM 668 O O . TYR A 1 81 ? -0.601 -4.119 16.549 1.00 96.88 81 TYR A O 1
ATOM 676 N N . TYR A 1 82 ? -2.141 -5.686 16.036 1.00 95.50 82 TYR A N 1
ATOM 677 C CA . TYR A 1 82 ? -2.056 -6.480 17.263 1.00 95.50 82 TYR A CA 1
ATOM 678 C C . TYR A 1 82 ? -1.327 -7.791 16.970 1.00 95.50 82 TYR A C 1
ATOM 680 O O . TYR A 1 82 ? -1.917 -8.732 16.437 1.00 95.50 82 TYR A O 1
ATOM 688 N N . GLY A 1 83 ? -0.038 -7.854 17.313 1.00 93.38 83 GLY A N 1
ATOM 689 C CA . GLY A 1 83 ? 0.838 -8.946 16.888 1.00 93.38 83 GLY A CA 1
ATOM 690 C C . GLY A 1 83 ? 0.448 -10.332 17.407 1.00 93.38 83 GLY A C 1
ATOM 691 O O . GLY A 1 83 ? 0.668 -11.312 16.701 1.00 93.38 83 GLY A O 1
ATOM 692 N N . ASN A 1 84 ? -0.146 -10.439 18.601 1.00 92.81 84 ASN A N 1
ATOM 693 C CA . ASN A 1 84 ? -0.559 -11.740 19.143 1.00 92.81 84 ASN A CA 1
ATOM 694 C C . ASN A 1 84 ? -1.842 -12.284 18.502 1.00 92.81 84 ASN A C 1
ATOM 696 O O . ASN A 1 84 ? -2.016 -13.499 18.432 1.00 92.81 84 ASN A O 1
ATOM 700 N N . ASP A 1 85 ? -2.730 -11.388 18.066 1.00 93.44 85 ASP A N 1
ATOM 701 C CA . ASP A 1 85 ? -4.045 -11.741 17.528 1.00 93.44 85 ASP A CA 1
ATOM 702 C C . ASP A 1 85 ? -4.043 -11.816 15.986 1.00 93.44 85 ASP A C 1
ATOM 704 O O . ASP A 1 85 ? -5.019 -12.281 15.406 1.00 93.44 85 ASP A O 1
ATOM 708 N N . ASP A 1 86 ? -2.971 -11.349 15.328 1.00 93.50 86 ASP A N 1
ATOM 709 C CA . ASP A 1 86 ? -2.864 -11.159 13.867 1.00 93.50 86 ASP A CA 1
ATOM 710 C C . ASP A 1 86 ? -4.052 -10.355 13.298 1.00 93.50 86 ASP A C 1
ATOM 712 O O . ASP A 1 86 ? -4.668 -10.680 12.280 1.00 93.50 86 ASP A O 1
ATOM 716 N N . THR A 1 87 ? -4.429 -9.290 14.014 1.00 95.31 87 THR A N 1
ATOM 717 C CA . THR A 1 87 ? -5.531 -8.397 13.634 1.00 95.31 87 THR A CA 1
ATOM 718 C C . THR A 1 87 ? -5.070 -6.955 13.524 1.00 95.31 87 THR A C 1
ATOM 720 O O . THR A 1 87 ? -4.064 -6.552 14.112 1.00 95.31 87 THR A O 1
ATOM 723 N N . ALA A 1 88 ? -5.828 -6.154 12.775 1.00 96.38 88 ALA A N 1
ATOM 724 C CA . ALA A 1 88 ? -5.571 -4.732 12.649 1.00 96.38 88 ALA A CA 1
ATOM 725 C C . ALA A 1 88 ? -6.845 -3.894 12.724 1.00 96.38 88 ALA A C 1
ATOM 727 O O . ALA A 1 88 ? -7.908 -4.278 12.235 1.00 96.38 88 ALA A O 1
ATOM 728 N N . GLU A 1 89 ? -6.706 -2.699 13.285 1.00 96.44 89 GLU A N 1
ATOM 729 C CA . GLU A 1 89 ? -7.744 -1.682 13.334 1.00 96.44 89 GLU A CA 1
ATOM 730 C C . GLU A 1 89 ? -7.263 -0.396 12.664 1.00 96.44 89 GLU A C 1
ATOM 732 O O . GLU A 1 89 ? -6.143 0.061 12.875 1.00 96.44 89 GLU A O 1
ATOM 737 N N . TYR A 1 90 ? -8.144 0.242 11.897 1.00 97.88 90 TYR A N 1
ATOM 738 C CA . TYR A 1 90 ? -7.928 1.599 11.407 1.00 97.88 90 TYR A CA 1
ATOM 739 C C . TYR A 1 90 ? -8.698 2.568 12.304 1.00 97.88 90 TYR A C 1
ATOM 741 O O . TYR A 1 90 ? -9.924 2.492 12.365 1.00 97.88 90 TYR A O 1
ATOM 749 N N . VAL A 1 91 ? -8.026 3.458 13.036 1.00 97.44 91 VAL A N 1
ATOM 750 C CA . VAL A 1 91 ? -8.623 4.240 14.137 1.00 97.44 91 VAL A CA 1
ATOM 751 C C . VAL A 1 91 ? -8.261 5.723 14.093 1.00 97.44 91 VAL A C 1
ATOM 753 O O . VAL A 1 91 ? -7.186 6.129 13.658 1.00 97.44 91 VAL A O 1
ATOM 756 N N . GLU A 1 92 ? -9.181 6.565 14.571 1.00 97.06 92 GLU A N 1
ATOM 757 C CA . GLU A 1 92 ? -8.980 8.021 14.656 1.00 97.06 92 GLU A CA 1
ATOM 758 C C . GLU A 1 92 ? -8.106 8.408 15.856 1.00 97.06 92 GLU A C 1
ATOM 760 O O . GLU A 1 92 ? -7.292 9.329 15.785 1.00 97.06 92 GLU A O 1
ATOM 765 N N . LYS A 1 93 ? -8.281 7.696 16.975 1.00 96.00 93 LYS A N 1
ATOM 766 C CA . LYS A 1 93 ? -7.587 7.927 18.243 1.00 96.00 93 LYS A CA 1
ATOM 767 C C . LYS A 1 93 ? -7.157 6.600 18.844 1.00 96.00 93 LYS A C 1
ATOM 769 O O . LYS A 1 93 ? -7.933 5.648 18.849 1.00 96.00 93 LYS A O 1
ATOM 774 N N . ILE A 1 94 ? -5.965 6.595 19.421 1.00 93.19 94 ILE A N 1
ATOM 775 C CA . ILE A 1 94 ? -5.424 5.471 20.181 1.00 93.19 94 ILE A CA 1
ATOM 776 C C . ILE A 1 94 ? -5.951 5.603 21.608 1.00 93.19 94 ILE A C 1
ATOM 778 O O . ILE A 1 94 ? -5.710 6.619 22.261 1.00 93.19 94 ILE A O 1
ATOM 782 N N . LYS A 1 95 ? -6.745 4.628 22.053 1.00 88.75 95 LYS A N 1
ATOM 783 C CA . LYS A 1 95 ? -7.387 4.656 23.378 1.00 88.75 95 LYS A CA 1
ATOM 784 C C . LYS A 1 95 ? -6.568 3.917 24.428 1.00 88.75 95 LYS A C 1
ATOM 786 O O . LYS A 1 95 ? -6.388 4.442 25.518 1.00 88.75 95 LYS A O 1
ATOM 791 N N . ASP A 1 96 ? -6.046 2.753 24.058 1.00 86.44 96 ASP A N 1
ATOM 792 C CA . ASP A 1 96 ? -5.298 1.859 24.934 1.00 86.44 96 ASP A CA 1
ATOM 793 C C . ASP A 1 96 ? -4.012 1.416 24.234 1.00 86.44 96 ASP A C 1
ATOM 795 O O . ASP A 1 96 ? -4.003 1.227 23.018 1.00 86.44 96 ASP A O 1
ATOM 799 N N . LEU A 1 97 ? -2.936 1.250 25.004 1.00 87.06 97 LEU A N 1
ATOM 800 C CA . LEU A 1 97 ? -1.658 0.717 24.533 1.00 87.06 97 LEU A CA 1
ATOM 801 C C . LEU A 1 97 ? -1.422 -0.657 25.165 1.00 87.06 97 LEU A C 1
ATOM 803 O O . LEU A 1 97 ? -1.448 -0.796 26.388 1.00 87.06 97 LEU A O 1
ATOM 807 N N . ARG A 1 98 ? -1.173 -1.662 24.327 1.00 87.19 98 ARG A N 1
ATOM 808 C CA . ARG A 1 98 ? -0.762 -3.020 24.702 1.00 87.19 98 ARG A CA 1
ATOM 809 C C . ARG A 1 98 ? 0.670 -3.249 24.228 1.00 87.19 98 ARG A C 1
ATOM 811 O O . ARG A 1 98 ? 1.128 -2.601 23.291 1.00 87.19 98 ARG A O 1
ATOM 818 N N . GLY A 1 99 ? 1.385 -4.156 24.892 1.00 89.31 99 GLY A N 1
ATOM 819 C CA . GLY A 1 99 ? 2.805 -4.399 24.614 1.00 89.31 99 GLY A CA 1
ATOM 820 C C . GLY A 1 99 ? 3.094 -5.003 23.234 1.00 89.31 99 GLY A C 1
ATOM 821 O O . GLY A 1 99 ? 4.215 -4.892 22.759 1.00 89.31 99 GLY A O 1
ATOM 822 N N . ASP A 1 100 ? 2.099 -5.617 22.597 1.00 92.75 100 ASP A N 1
ATOM 823 C CA . ASP A 1 100 ? 2.176 -6.266 21.284 1.00 92.75 100 ASP A CA 1
ATOM 824 C C . ASP A 1 100 ? 1.621 -5.405 20.139 1.00 92.75 100 ASP A C 1
ATOM 826 O O . ASP A 1 100 ? 1.450 -5.892 19.021 1.00 92.75 100 ASP A O 1
ATOM 830 N N . MET A 1 101 ? 1.308 -4.136 20.414 1.00 94.88 101 MET A N 1
ATOM 831 C CA . MET A 1 101 ? 0.773 -3.221 19.413 1.00 94.88 101 MET A CA 1
ATOM 832 C C . MET A 1 101 ? 1.881 -2.556 18.602 1.00 94.88 101 MET A C 1
ATOM 834 O O . MET A 1 101 ? 2.821 -1.986 19.157 1.00 94.88 101 MET A O 1
ATOM 838 N N . THR A 1 102 ? 1.703 -2.516 17.286 1.00 96.25 102 THR A N 1
ATOM 839 C CA . THR A 1 102 ? 2.446 -1.621 16.393 1.00 96.25 102 THR A CA 1
ATOM 840 C C . THR A 1 102 ? 1.496 -0.567 15.840 1.00 96.25 102 THR A C 1
ATOM 842 O O . THR A 1 102 ? 0.420 -0.883 15.338 1.00 96.25 102 THR A O 1
ATOM 845 N N . ILE A 1 103 ? 1.876 0.702 15.970 1.00 96.62 103 ILE A N 1
ATOM 846 C CA . ILE A 1 103 ? 1.069 1.848 15.547 1.00 96.62 103 ILE A CA 1
ATOM 847 C C . ILE A 1 103 ? 1.749 2.487 14.348 1.00 96.62 103 ILE A C 1
ATOM 849 O O . ILE A 1 103 ? 2.892 2.926 14.454 1.00 96.62 103 ILE A O 1
ATOM 853 N N . ILE A 1 104 ? 1.022 2.593 13.240 1.00 97.75 104 ILE A N 1
ATOM 854 C CA . ILE A 1 104 ? 1.532 3.168 12.000 1.00 97.75 104 ILE A CA 1
ATOM 855 C C . ILE A 1 104 ? 0.711 4.423 11.665 1.00 97.75 104 ILE A C 1
ATOM 857 O O . ILE A 1 104 ? -0.514 4.329 11.509 1.00 97.75 104 ILE A O 1
ATOM 861 N N . PRO A 1 105 ? 1.339 5.610 11.570 1.00 98.12 105 PRO A N 1
ATOM 862 C CA . PRO A 1 105 ? 0.646 6.838 11.199 1.00 98.12 105 PRO A CA 1
ATOM 863 C C . PRO A 1 105 ? 0.161 6.788 9.752 1.00 98.12 105 PRO A C 1
ATOM 865 O O . PRO A 1 105 ? 0.887 6.373 8.849 1.00 98.12 105 PRO A O 1
ATOM 868 N N . VAL A 1 106 ? -1.047 7.294 9.523 1.00 98.50 106 VAL A N 1
ATOM 869 C CA . VAL A 1 106 ? -1.646 7.442 8.195 1.00 98.50 106 VAL A CA 1
ATOM 870 C C . VAL A 1 106 ? -1.792 8.924 7.880 1.00 98.50 106 VAL A C 1
ATOM 872 O O . VAL A 1 106 ? -2.448 9.667 8.605 1.00 98.50 106 VAL A O 1
ATOM 875 N N . LEU A 1 107 ? -1.187 9.366 6.781 1.00 97.75 107 LEU A N 1
ATOM 876 C CA . LEU A 1 107 ? -1.166 10.763 6.365 1.00 97.75 107 LEU A CA 1
ATOM 877 C C . LEU A 1 107 ? -2.022 10.959 5.119 1.00 97.75 107 LEU A C 1
ATOM 879 O O . LEU A 1 107 ? -1.852 10.257 4.123 1.00 97.75 107 LEU A O 1
ATOM 883 N N . ARG A 1 108 ? -2.903 11.964 5.122 1.00 97.12 108 ARG A N 1
ATOM 884 C CA . ARG A 1 108 ? -3.535 12.414 3.873 1.00 97.12 108 ARG A CA 1
ATOM 885 C C . ARG A 1 108 ? -2.465 12.923 2.925 1.00 97.12 108 ARG A C 1
ATOM 887 O O . ARG A 1 108 ? -1.588 13.684 3.330 1.00 97.12 108 ARG A O 1
ATOM 894 N N . THR A 1 109 ? -2.575 12.553 1.658 1.00 94.31 109 THR A N 1
ATOM 895 C CA . THR A 1 109 ? -1.623 13.008 0.656 1.00 94.31 109 THR A CA 1
ATOM 896 C C . THR A 1 109 ? -2.282 13.298 -0.684 1.00 94.31 109 THR A C 1
ATOM 898 O O . THR A 1 109 ? -3.297 12.713 -1.054 1.00 94.31 109 THR A O 1
ATOM 901 N N . HIS A 1 110 ? -1.673 14.231 -1.408 1.00 89.81 110 HIS A N 1
ATOM 902 C CA . HIS A 1 110 ? -1.955 14.528 -2.813 1.00 89.81 110 HIS A CA 1
ATOM 903 C C . HIS A 1 110 ? -0.709 14.297 -3.676 1.00 89.81 110 HIS A C 1
ATOM 905 O O . HIS A 1 110 ? -0.567 14.876 -4.754 1.00 89.81 110 HIS A O 1
ATOM 911 N N . ASP A 1 111 ? 0.215 13.487 -3.159 1.00 91.06 111 ASP A N 1
ATOM 912 C CA . ASP A 1 111 ? 1.508 13.225 -3.760 1.00 91.06 111 ASP A CA 1
ATOM 913 C C . ASP A 1 111 ? 1.379 12.583 -5.157 1.00 91.06 111 ASP A C 1
ATOM 915 O O . ASP A 1 111 ? 0.452 11.818 -5.454 1.00 91.06 111 ASP A O 1
ATOM 919 N N . ARG A 1 112 ? 2.310 12.935 -6.051 1.00 92.50 112 ARG A N 1
ATOM 920 C CA . ARG A 1 112 ? 2.311 12.481 -7.449 1.00 92.50 112 ARG A CA 1
ATOM 921 C C . ARG A 1 112 ? 2.502 10.969 -7.598 1.00 92.50 112 ARG A C 1
ATOM 923 O O . ARG A 1 112 ? 1.974 10.408 -8.555 1.00 92.50 112 ARG A O 1
ATOM 930 N N . PHE A 1 113 ? 3.216 10.322 -6.678 1.00 95.00 113 PHE A N 1
ATOM 931 C CA . PHE A 1 113 ? 3.424 8.876 -6.647 1.00 95.00 113 PHE A CA 1
ATOM 932 C C . PHE A 1 113 ? 2.089 8.166 -6.401 1.00 95.00 113 PHE A C 1
ATOM 934 O O . PHE A 1 113 ? 1.683 7.307 -7.180 1.00 95.00 113 PHE A O 1
ATOM 941 N N . ILE A 1 114 ? 1.336 8.626 -5.400 1.00 96.31 114 ILE A N 1
ATOM 942 C CA . ILE A 1 114 ? 0.004 8.099 -5.067 1.00 96.31 114 ILE A CA 1
ATOM 943 C C . ILE A 1 114 ? -0.970 8.302 -6.222 1.00 96.31 114 ILE A C 1
ATOM 945 O O . ILE A 1 114 ? -1.668 7.375 -6.617 1.00 96.31 114 ILE A O 1
ATOM 949 N N . ARG A 1 115 ? -0.982 9.494 -6.828 1.00 95.31 115 ARG A N 1
ATOM 950 C CA . ARG A 1 115 ? -1.811 9.748 -8.014 1.00 95.31 115 ARG A CA 1
ATOM 951 C C . ARG A 1 115 ? -1.508 8.778 -9.156 1.00 95.31 115 ARG A C 1
ATOM 953 O O . ARG A 1 115 ? -2.433 8.324 -9.820 1.00 95.31 115 ARG A O 1
ATOM 960 N N . LYS A 1 116 ? -0.230 8.466 -9.387 1.00 95.50 116 LYS A N 1
ATOM 961 C CA . LYS A 1 116 ? 0.185 7.531 -10.437 1.00 95.50 116 LYS A CA 1
ATOM 962 C C . LYS A 1 116 ? -0.316 6.109 -10.172 1.00 95.50 116 LYS A C 1
ATOM 964 O O . LYS A 1 116 ? -0.737 5.436 -11.109 1.00 95.50 116 LYS A O 1
ATOM 969 N N . ILE A 1 117 ? -0.304 5.683 -8.912 1.00 97.06 117 ILE A N 1
ATOM 970 C CA . ILE A 1 117 ? -0.844 4.390 -8.473 1.00 97.06 117 ILE A CA 1
ATOM 971 C C . ILE A 1 117 ? -2.369 4.359 -8.646 1.00 97.06 117 ILE A C 1
ATOM 973 O O . ILE A 1 117 ? -2.918 3.430 -9.231 1.00 97.06 117 ILE A O 1
ATOM 977 N N . GLU A 1 118 ? -3.066 5.418 -8.235 1.00 96.38 118 GLU A N 1
ATOM 978 C CA . GLU A 1 118 ? -4.522 5.551 -8.396 1.00 96.38 118 GLU A CA 1
ATOM 979 C C . GLU A 1 118 ? -4.954 5.518 -9.873 1.00 96.38 118 GLU A C 1
ATOM 981 O O . GLU A 1 118 ? -5.984 4.939 -10.222 1.00 96.38 118 GLU A O 1
ATOM 986 N N . GLU A 1 119 ? -4.153 6.088 -10.778 1.00 95.25 119 GLU A N 1
ATOM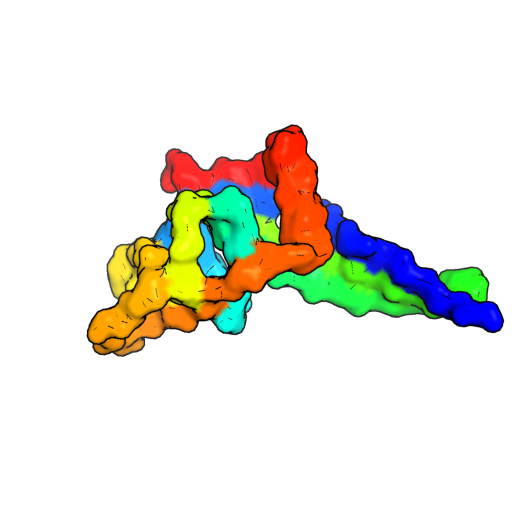 987 C CA . GLU A 1 119 ? -4.367 5.981 -12.226 1.00 95.25 119 GLU A CA 1
ATOM 988 C C . GLU A 1 119 ? -4.288 4.532 -12.739 1.00 95.25 119 GLU A C 1
ATOM 990 O O . GLU A 1 119 ? -4.980 4.204 -13.701 1.00 95.25 119 GLU A O 1
ATOM 995 N N . GLN A 1 120 ? -3.460 3.666 -12.143 1.00 95.94 120 GLN A N 1
ATOM 996 C CA . GLN A 1 120 ? -3.414 2.240 -12.494 1.00 95.94 120 GLN A CA 1
ATOM 997 C C . GLN A 1 120 ? -4.608 1.486 -11.906 1.00 95.94 120 GLN A C 1
ATOM 999 O O . GLN A 1 120 ? -5.309 0.778 -12.631 1.00 95.94 120 GLN A O 1
ATOM 1004 N N . ILE A 1 121 ? -4.914 1.717 -10.627 1.00 96.75 121 ILE A N 1
ATOM 1005 C CA . ILE A 1 121 ? -6.049 1.077 -9.947 1.00 96.75 121 ILE A CA 1
ATOM 1006 C C . ILE A 1 121 ? -7.370 1.426 -10.642 1.00 96.75 121 ILE A C 1
ATOM 1008 O O . ILE A 1 121 ? -8.189 0.548 -10.900 1.00 96.75 121 ILE A O 1
ATOM 1012 N N . SER A 1 122 ? -7.568 2.691 -11.026 1.00 94.81 122 SER A N 1
ATOM 1013 C CA . SER A 1 122 ? -8.767 3.128 -11.763 1.00 94.81 122 SER A CA 1
ATOM 1014 C C . SER A 1 122 ? -8.910 2.490 -13.151 1.00 94.81 122 SER A C 1
ATOM 1016 O O . SER A 1 122 ? -10.021 2.413 -13.671 1.00 94.81 122 SER A O 1
ATOM 1018 N N . LYS A 1 123 ? -7.815 1.988 -13.735 1.00 96.00 123 LYS A N 1
ATOM 1019 C CA . LYS A 1 123 ? -7.812 1.199 -14.978 1.00 96.00 123 LYS A CA 1
ATOM 1020 C C . LYS A 1 123 ? -7.960 -0.308 -14.738 1.00 96.00 123 LYS A C 1
ATOM 1022 O O . LYS A 1 123 ? -7.940 -1.064 -15.704 1.00 96.00 123 LYS A O 1
ATOM 1027 N N . GLY A 1 124 ? -8.091 -0.747 -13.485 1.00 95.06 124 GLY A N 1
ATOM 1028 C CA . GLY A 1 124 ? -8.131 -2.162 -13.111 1.00 95.06 124 GLY A CA 1
ATOM 1029 C C . GLY A 1 124 ? -6.772 -2.864 -13.175 1.00 95.06 124 GLY A C 1
ATOM 1030 O O . GLY A 1 124 ? -6.733 -4.085 -13.239 1.00 95.06 124 GLY A O 1
ATOM 1031 N N . GLN A 1 125 ? -5.668 -2.112 -13.188 1.00 95.75 125 GLN A N 1
ATOM 1032 C CA . GLN A 1 125 ? -4.304 -2.647 -13.239 1.00 95.75 125 GLN A CA 1
ATOM 1033 C C . GLN A 1 125 ? -3.768 -2.816 -11.818 1.00 95.75 125 GLN A C 1
ATOM 1035 O O . GLN A 1 125 ? -3.014 -1.977 -11.334 1.00 95.75 125 GLN A O 1
ATOM 1040 N N . PHE A 1 126 ? -4.245 -3.844 -11.123 1.00 97.00 126 PHE A N 1
ATOM 1041 C CA . PHE A 1 126 ? -3.796 -4.217 -9.785 1.00 97.00 126 PHE A CA 1
ATOM 1042 C C . PHE A 1 126 ? -4.113 -5.695 -9.527 1.00 97.00 126 PHE A C 1
ATOM 1044 O O . PHE A 1 126 ? -5.032 -6.260 -10.128 1.00 97.00 126 PHE A O 1
ATOM 1051 N N . ARG A 1 127 ? -3.384 -6.317 -8.601 1.00 96.69 127 ARG A N 1
ATOM 1052 C CA . ARG A 1 127 ? -3.644 -7.688 -8.140 1.00 96.69 127 ARG A CA 1
ATOM 1053 C C . ARG A 1 127 ? -4.390 -7.628 -6.816 1.00 96.69 127 ARG A C 1
ATOM 1055 O O . ARG A 1 127 ? -3.965 -6.907 -5.925 1.00 96.69 127 ARG A O 1
ATOM 1062 N N . SER A 1 128 ? -5.492 -8.365 -6.676 1.00 95.88 128 SER A N 1
ATOM 1063 C CA . SER A 1 128 ? -6.271 -8.378 -5.430 1.00 95.88 128 SER A CA 1
ATOM 1064 C C . SER A 1 128 ? -6.140 -9.698 -4.686 1.00 95.88 128 SER A C 1
ATOM 1066 O O . SER A 1 128 ? -6.408 -10.769 -5.230 1.00 95.88 128 SER A O 1
ATOM 1068 N N . PHE A 1 129 ? -5.774 -9.587 -3.414 1.00 94.94 129 PHE A N 1
ATOM 1069 C CA . PHE A 1 129 ? -5.688 -10.661 -2.429 1.00 94.94 129 PHE A CA 1
ATOM 1070 C C . PHE A 1 129 ? -6.655 -10.428 -1.258 1.00 94.94 129 PHE A C 1
ATOM 1072 O O . PHE A 1 129 ? -6.692 -11.214 -0.319 1.00 94.94 129 PHE A O 1
ATOM 1079 N N . ALA A 1 130 ? -7.479 -9.374 -1.308 1.00 85.69 130 ALA A N 1
ATOM 1080 C CA . ALA A 1 130 ? -8.374 -8.986 -0.215 1.00 85.69 130 ALA A CA 1
ATOM 1081 C C . ALA A 1 130 ? -9.509 -9.987 0.081 1.00 85.69 130 ALA A C 1
ATOM 1083 O O . ALA A 1 130 ? -10.197 -9.842 1.088 1.00 85.69 130 ALA A O 1
ATOM 1084 N N . SER A 1 131 ? -9.722 -10.972 -0.795 1.00 75.44 131 SER A N 1
ATOM 1085 C CA . SER A 1 131 ? -10.773 -11.993 -0.676 1.00 75.44 131 SER A CA 1
ATOM 1086 C C . SER A 1 131 ? -10.262 -13.392 -0.305 1.00 75.44 131 SER A C 1
ATOM 1088 O O . SER A 1 131 ? -11.050 -14.337 -0.353 1.00 75.44 131 SER A O 1
ATOM 1090 N N . GLN A 1 132 ? -8.975 -13.532 0.035 1.00 54.91 132 GLN A N 1
ATOM 1091 C CA . GLN A 1 132 ? -8.371 -14.808 0.446 1.00 54.91 132 GLN A CA 1
ATOM 1092 C C . GLN A 1 132 ? -8.444 -15.033 1.956 1.00 54.91 132 GLN A C 1
ATOM 1094 O O . GLN A 1 132 ? -8.379 -14.035 2.709 1.00 54.91 132 GLN A O 1
#

Sequence (132 aa):
MDKVSYIGPVILDEPEEFSLSEFARQVVAMEAERLYYSNGRIFFIEYDTIHGILDDRLVIVELITYTSFTTVGEYRNWIVYYGNDDTAEYVEKIKDLRGDMTIIPVLRTHDRFIRKIEEQISKGQFRSFASQ

pLDDT: mean 94.08, std 6.52, range [53.97, 98.5]

Secondary structure (DSSP, 8-state):
---EEEEEEEE-S--EE--HHHHHHHHHHTT-S-EEEETTEEEEEEEEEEEEEETTEEEEEEEEEEEEEEE-SS--SEEEEETTTTEEEEESS-----TTEEEEEEEE---HHHHHHHHHHTTT-SEE-TT-

Foldseek 3Di:
DALEAEADPDEDAFEEEAALLVVVVVCVVVVPQAWEDDPQKIKDWDKDWDWDADPNGIYIYIYGDYMYMYGHGDDAFKWKAQQVVSDIDGHNDDDDDDPRIDIHTYDYDPDPVVVVNVVCVVVVRHHYPHVD

Organism: Archaeoglobus fulgidus (strain ATCC 49558 / DSM 4304 / JCM 9628 / NBRC 100126 / VC-16) (NCBI:txid224325)

Radius of gyration: 17.0 Å; chains: 1; bounding box: 40×40×48 Å